Protein AF-A0A533S9A8-F1 (afdb_monomer_lite)

Structure (mmCIF, N/CA/C/O backbone):
data_AF-A0A533S9A8-F1
#
_entry.id   AF-A0A533S9A8-F1
#
loop_
_atom_site.group_PDB
_atom_site.id
_atom_site.type_symbol
_atom_site.label_atom_id
_atom_site.label_alt_id
_atom_site.label_comp_id
_atom_site.label_asym_id
_atom_site.label_entity_id
_atom_site.label_seq_id
_atom_site.pdbx_PDB_ins_code
_atom_site.Cartn_x
_atom_site.Cartn_y
_atom_site.Cartn_z
_atom_site.occupancy
_atom_site.B_iso_or_equiv
_atom_site.auth_seq_id
_atom_site.auth_comp_id
_atom_site.auth_asym_id
_atom_site.auth_atom_id
_atom_site.pdbx_PDB_model_num
ATOM 1 N N . MET A 1 1 ? 20.110 7.091 -26.929 1.00 74.81 1 MET A N 1
ATOM 2 C CA . MET A 1 1 ? 19.488 5.991 -26.160 1.00 74.81 1 MET A CA 1
ATOM 3 C C . MET A 1 1 ? 18.776 5.083 -27.144 1.00 74.81 1 MET A C 1
ATOM 5 O O . MET A 1 1 ? 17.937 5.588 -27.877 1.00 74.81 1 MET A O 1
ATOM 9 N N . GLY A 1 2 ? 19.147 3.804 -27.211 1.00 93.62 2 GLY A N 1
ATOM 10 C CA . GLY A 1 2 ? 18.453 2.825 -28.053 1.00 93.62 2 GLY A CA 1
ATOM 11 C C . GLY A 1 2 ? 17.169 2.295 -27.392 1.00 93.62 2 GLY A C 1
ATOM 12 O O . GLY A 1 2 ? 17.048 2.366 -26.160 1.00 93.62 2 GLY A O 1
ATOM 13 N N . PRO A 1 3 ? 16.203 1.780 -28.174 1.00 93.50 3 PRO A N 1
ATOM 14 C CA . PRO A 1 3 ? 14.928 1.250 -27.670 1.00 93.50 3 PRO A CA 1
ATOM 15 C C . PRO A 1 3 ? 15.102 0.127 -26.634 1.00 93.50 3 PRO A C 1
ATOM 17 O O . PRO A 1 3 ? 14.326 0.021 -25.685 1.00 93.50 3 PRO A O 1
ATOM 20 N N . GLU A 1 4 ? 16.170 -0.659 -26.738 1.00 94.00 4 GLU A N 1
ATOM 21 C CA . GLU A 1 4 ? 16.547 -1.702 -25.785 1.00 94.00 4 GLU A CA 1
ATOM 22 C C . GLU A 1 4 ? 16.864 -1.159 -24.383 1.00 94.00 4 GLU A C 1
ATOM 24 O O . GLU A 1 4 ? 16.633 -1.840 -23.384 1.00 94.00 4 GLU A O 1
ATOM 29 N N . THR A 1 5 ? 17.362 0.077 -24.287 1.00 93.06 5 THR A N 1
ATOM 30 C CA . THR A 1 5 ? 17.651 0.723 -22.997 1.00 93.06 5 THR A CA 1
ATOM 31 C C . THR A 1 5 ? 16.359 1.188 -22.330 1.00 93.06 5 THR A C 1
ATOM 33 O O . THR A 1 5 ? 16.183 1.022 -21.124 1.00 93.06 5 THR A O 1
ATOM 36 N N . LEU A 1 6 ? 15.426 1.716 -23.128 1.00 92.69 6 LEU A N 1
ATOM 37 C CA . LEU A 1 6 ? 14.115 2.159 -22.659 1.00 92.69 6 LEU A CA 1
ATOM 38 C C . LEU A 1 6 ? 13.299 0.986 -22.100 1.00 92.69 6 LEU A C 1
ATOM 40 O O . LEU A 1 6 ? 12.738 1.087 -21.011 1.00 92.69 6 LEU A O 1
ATOM 44 N N . LEU A 1 7 ? 13.300 -0.149 -22.804 1.00 94.25 7 LEU A N 1
ATOM 45 C CA . LEU A 1 7 ? 12.628 -1.376 -22.367 1.00 94.25 7 LEU A CA 1
ATOM 46 C C . LEU A 1 7 ? 13.154 -1.883 -21.018 1.00 94.25 7 LEU A C 1
ATOM 48 O O . LEU A 1 7 ? 12.366 -2.227 -20.140 1.00 94.25 7 LEU A O 1
ATOM 52 N N . LYS A 1 8 ? 14.477 -1.888 -20.824 1.00 94.69 8 LYS A N 1
ATOM 53 C CA . LYS A 1 8 ? 15.102 -2.314 -19.560 1.00 94.69 8 LYS A CA 1
ATOM 54 C C . LYS A 1 8 ? 14.748 -1.391 -18.393 1.00 94.69 8 LYS A C 1
ATOM 56 O O . LYS A 1 8 ? 14.472 -1.879 -17.296 1.00 94.69 8 LYS A O 1
ATOM 61 N N . LEU A 1 9 ? 14.725 -0.076 -18.623 1.00 95.12 9 LEU A N 1
ATOM 62 C CA . LEU A 1 9 ? 14.331 0.896 -17.600 1.00 95.12 9 LEU A CA 1
ATOM 63 C C . LEU A 1 9 ? 12.859 0.733 -17.214 1.00 95.12 9 LEU A C 1
ATOM 65 O O . LEU A 1 9 ? 12.552 0.633 -16.028 1.00 95.12 9 LEU A O 1
ATOM 69 N N . LEU A 1 10 ? 11.965 0.622 -18.199 1.00 93.75 10 LEU A N 1
ATOM 70 C CA . LEU A 1 10 ? 10.539 0.394 -17.953 1.00 93.75 10 LEU A CA 1
ATOM 71 C C . LEU A 1 10 ? 10.291 -0.920 -17.204 1.00 93.75 10 LEU A C 1
ATOM 73 O O . LEU A 1 10 ? 9.549 -0.928 -16.225 1.00 93.75 10 LEU A O 1
ATOM 77 N N . GLY A 1 11 ? 10.956 -2.008 -17.606 1.00 94.56 11 GLY A N 1
ATOM 78 C CA . GLY A 1 11 ? 10.859 -3.299 -16.921 1.00 94.56 11 GLY A CA 1
ATOM 79 C C . GLY A 1 11 ? 11.318 -3.226 -15.464 1.00 94.56 11 GLY A C 1
ATOM 80 O O . GLY A 1 11 ? 10.624 -3.710 -14.574 1.00 94.56 11 GLY A O 1
ATOM 81 N N . THR A 1 12 ? 12.441 -2.553 -15.202 1.00 94.75 12 THR A N 1
ATOM 82 C CA . THR A 1 12 ? 12.954 -2.354 -13.835 1.00 94.75 12 THR A CA 1
ATOM 83 C C . THR A 1 12 ? 11.967 -1.571 -12.970 1.00 94.75 12 THR A C 1
ATOM 85 O O . THR A 1 12 ? 11.673 -1.978 -11.848 1.00 94.75 12 THR A O 1
ATOM 88 N N . ILE A 1 13 ? 11.410 -0.475 -13.494 1.00 92.75 13 ILE A N 1
ATOM 89 C CA . ILE A 1 13 ? 10.413 0.335 -12.779 1.00 92.75 13 ILE A CA 1
ATOM 90 C C . ILE A 1 13 ? 9.164 -0.498 -12.476 1.00 92.75 13 ILE A C 1
ATOM 92 O O . ILE A 1 13 ? 8.652 -0.452 -11.359 1.00 92.75 13 ILE A O 1
ATOM 96 N N . PHE A 1 14 ? 8.696 -1.292 -13.440 1.00 90.00 14 PHE A N 1
ATOM 97 C CA . PHE A 1 14 ? 7.513 -2.130 -13.264 1.00 90.00 14 PHE A CA 1
ATOM 98 C C . PHE A 1 14 ? 7.716 -3.195 -12.180 1.00 90.00 14 PHE A C 1
ATOM 100 O O . PHE A 1 14 ? 6.845 -3.386 -11.335 1.00 90.00 14 PHE A O 1
ATOM 107 N N . ILE A 1 15 ? 8.886 -3.839 -12.152 1.00 92.31 15 ILE A N 1
ATOM 108 C CA . ILE A 1 15 ? 9.248 -4.816 -11.115 1.00 92.31 15 ILE A CA 1
ATOM 109 C C . ILE A 1 15 ? 9.263 -4.159 -9.733 1.00 92.31 15 ILE A C 1
ATOM 111 O O . ILE A 1 15 ? 8.703 -4.711 -8.789 1.00 92.31 15 ILE A O 1
ATOM 115 N N . LEU A 1 16 ? 9.861 -2.972 -9.607 1.00 90.62 16 LEU A N 1
ATOM 116 C CA . LEU A 1 16 ? 9.884 -2.243 -8.339 1.00 90.62 16 LEU A CA 1
ATOM 117 C C . LEU A 1 16 ? 8.468 -1.895 -7.871 1.00 90.62 16 LEU A C 1
ATOM 119 O O . LEU A 1 16 ? 8.123 -2.170 -6.724 1.00 90.62 16 LEU A O 1
ATOM 123 N N . LEU A 1 17 ? 7.625 -1.355 -8.756 1.00 86.06 17 LEU A N 1
ATOM 124 C CA . LEU A 1 17 ? 6.227 -1.049 -8.438 1.00 86.06 17 LEU A CA 1
ATOM 125 C C . LEU A 1 17 ? 5.446 -2.299 -8.018 1.00 86.06 17 LEU A C 1
ATOM 127 O O . LEU A 1 17 ? 4.655 -2.239 -7.079 1.00 86.06 17 LEU A O 1
ATOM 131 N N . PHE A 1 18 ? 5.695 -3.434 -8.669 1.00 86.06 18 PHE A N 1
ATOM 132 C CA . PHE A 1 18 ? 5.063 -4.704 -8.329 1.00 86.06 18 PHE A CA 1
ATOM 133 C C . PHE A 1 18 ? 5.492 -5.218 -6.947 1.00 86.06 18 PHE A C 1
ATOM 135 O O . PHE A 1 18 ? 4.649 -5.641 -6.157 1.00 86.06 18 PHE A O 1
ATOM 142 N N . LEU A 1 19 ? 6.781 -5.119 -6.611 1.00 89.94 19 LEU A N 1
ATOM 143 C CA . LEU A 1 19 ? 7.285 -5.471 -5.279 1.00 89.94 19 LEU A CA 1
ATOM 144 C C . LEU A 1 19 ? 6.674 -4.580 -4.189 1.00 89.94 19 LEU A C 1
ATOM 146 O O . LEU A 1 19 ? 6.227 -5.089 -3.161 1.00 89.94 19 LEU A O 1
ATOM 150 N N . PHE A 1 20 ? 6.593 -3.268 -4.429 1.00 85.19 20 PHE A N 1
ATOM 151 C CA . PHE A 1 20 ? 5.930 -2.331 -3.516 1.00 85.19 20 PHE A CA 1
ATOM 152 C C . PHE A 1 20 ? 4.442 -2.645 -3.341 1.00 85.19 20 PHE A C 1
ATOM 154 O O . PHE A 1 20 ? 3.925 -2.575 -2.226 1.00 85.19 20 PHE A O 1
ATOM 161 N N . TRP A 1 21 ? 3.757 -3.024 -4.420 1.00 83.38 21 TRP A N 1
ATOM 162 C CA . TRP A 1 21 ? 2.351 -3.411 -4.373 1.00 83.38 21 TRP A CA 1
ATOM 163 C C . TRP A 1 21 ? 2.123 -4.652 -3.502 1.00 83.38 21 TRP A C 1
ATOM 165 O O . TRP A 1 21 ? 1.250 -4.635 -2.635 1.00 83.38 21 TRP A O 1
ATOM 175 N N . ILE A 1 22 ? 2.954 -5.690 -3.654 1.00 86.75 22 ILE A N 1
ATOM 176 C CA . ILE A 1 22 ? 2.887 -6.881 -2.792 1.00 86.75 22 ILE A CA 1
ATOM 177 C C . ILE A 1 22 ? 3.161 -6.516 -1.331 1.00 86.75 22 ILE A C 1
ATOM 179 O O . ILE A 1 22 ? 2.426 -6.953 -0.446 1.00 86.75 22 ILE A O 1
ATOM 183 N N . PHE A 1 23 ? 4.178 -5.693 -1.065 1.00 87.44 23 PHE A N 1
ATOM 184 C CA . PHE A 1 23 ? 4.495 -5.261 0.296 1.00 87.44 23 PHE A CA 1
ATOM 185 C C . PHE A 1 23 ? 3.316 -4.534 0.960 1.00 87.44 23 PHE A C 1
ATOM 187 O O . PHE A 1 23 ? 2.990 -4.808 2.113 1.00 87.44 23 PHE A O 1
ATOM 194 N N . ALA A 1 24 ? 2.626 -3.667 0.217 1.00 83.12 24 ALA A N 1
ATOM 195 C CA . ALA A 1 24 ? 1.452 -2.953 0.709 1.00 83.12 24 ALA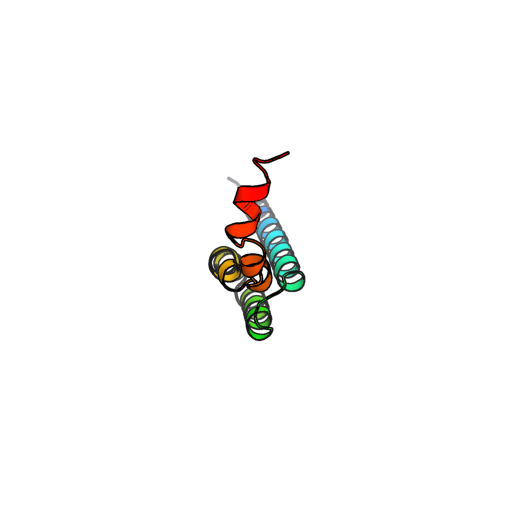 A CA 1
ATOM 196 C C . ALA A 1 24 ? 0.285 -3.895 1.049 1.00 83.12 24 ALA A C 1
ATOM 198 O O . ALA A 1 24 ? -0.388 -3.705 2.060 1.00 83.12 24 ALA A O 1
ATOM 199 N N . ILE A 1 25 ? 0.063 -4.935 0.237 1.00 83.62 25 ILE A N 1
ATOM 200 C CA . ILE A 1 25 ? -0.947 -5.962 0.527 1.00 83.62 25 ILE A CA 1
ATOM 201 C C . ILE A 1 25 ? -0.595 -6.708 1.812 1.00 83.62 25 ILE A C 1
ATOM 203 O O . ILE A 1 25 ? -1.468 -6.882 2.663 1.00 83.62 25 ILE A O 1
ATOM 207 N N . ILE A 1 26 ? 0.667 -7.119 1.973 1.00 87.88 26 ILE A N 1
ATOM 208 C CA . ILE A 1 26 ? 1.128 -7.788 3.194 1.00 87.88 26 ILE A CA 1
ATOM 209 C C . ILE A 1 26 ? 0.868 -6.888 4.405 1.00 87.88 26 ILE A C 1
ATOM 211 O O . ILE A 1 26 ? 0.251 -7.353 5.357 1.00 87.88 26 ILE A O 1
ATOM 215 N N . ASP A 1 27 ? 1.245 -5.609 4.345 1.00 84.50 27 ASP A N 1
ATOM 216 C CA . ASP A 1 27 ? 1.067 -4.667 5.457 1.00 84.50 27 ASP A CA 1
ATOM 217 C C . ASP A 1 27 ? -0.409 -4.450 5.830 1.00 84.50 27 ASP A C 1
ATOM 219 O O . ASP A 1 27 ? -0.753 -4.384 7.010 1.00 84.50 27 ASP A O 1
ATOM 223 N N . VAL A 1 28 ? -1.315 -4.394 4.848 1.00 85.38 28 VAL A N 1
ATOM 224 C CA . VAL A 1 28 ? -2.764 -4.306 5.106 1.00 85.38 28 VAL A CA 1
ATOM 225 C C . VAL A 1 28 ? -3.305 -5.597 5.716 1.00 85.38 28 VAL A C 1
ATOM 227 O O . VAL A 1 28 ? -4.132 -5.555 6.627 1.00 85.38 28 VAL A O 1
ATOM 230 N N . VAL A 1 29 ? -2.865 -6.759 5.235 1.00 84.31 29 VAL A N 1
ATOM 231 C CA . VAL A 1 29 ? -3.327 -8.054 5.753 1.00 84.31 29 VAL A CA 1
ATOM 232 C C . VAL A 1 29 ? -2.823 -8.293 7.177 1.00 84.31 29 VAL A C 1
ATOM 234 O O . VAL A 1 29 ? -3.587 -8.813 7.992 1.00 84.31 29 VAL A O 1
ATOM 237 N N . THR A 1 30 ? -1.598 -7.882 7.505 1.00 84.00 30 THR A N 1
ATOM 238 C CA . THR A 1 30 ? -1.009 -8.045 8.845 1.00 84.00 30 THR A CA 1
ATOM 239 C C . THR A 1 30 ? -1.402 -6.945 9.827 1.00 84.00 30 THR A C 1
ATOM 241 O O . THR A 1 30 ? -1.358 -7.180 11.030 1.00 84.00 30 THR A O 1
ATOM 244 N N . SER A 1 31 ? -1.812 -5.764 9.356 1.00 83.06 31 SER A N 1
ATOM 245 C CA . SER A 1 31 ? -2.240 -4.673 10.235 1.00 83.06 31 SER A CA 1
ATOM 246 C C . SER A 1 31 ? -3.607 -4.941 10.881 1.00 83.06 31 SER A C 1
ATOM 248 O O . SER A 1 31 ? -4.567 -5.377 10.2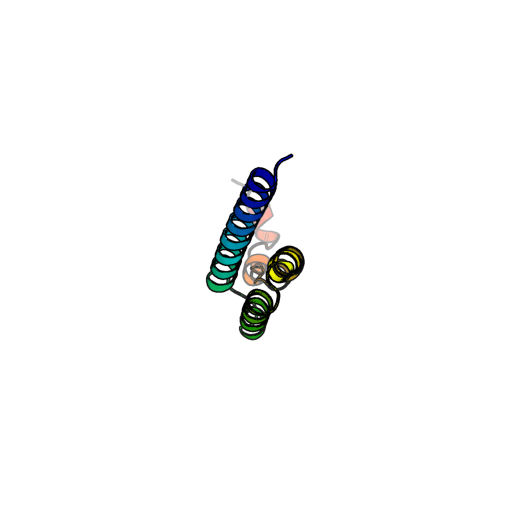26 1.00 83.06 31 SER A O 1
ATOM 250 N N . ASP A 1 32 ? -3.704 -4.578 12.161 1.00 78.62 32 ASP A N 1
ATOM 251 C CA . ASP A 1 32 ? -4.957 -4.485 12.905 1.00 78.62 32 ASP A CA 1
ATOM 252 C C . ASP A 1 32 ? -5.591 -3.102 12.706 1.00 78.62 32 ASP A C 1
ATOM 254 O O . ASP A 1 32 ? -5.040 -2.055 13.067 1.00 78.62 32 ASP A O 1
ATOM 258 N N . PHE A 1 33 ? -6.780 -3.097 12.108 1.00 80.75 33 PHE A N 1
ATOM 259 C CA . PHE A 1 33 ? -7.573 -1.892 11.889 1.00 80.75 33 PHE A CA 1
ATOM 260 C C . PHE A 1 33 ? -8.644 -1.771 12.969 1.00 80.75 33 PHE A C 1
ATOM 262 O O . PHE A 1 33 ? -9.193 -2.774 13.416 1.00 80.75 33 PHE A O 1
ATOM 269 N N . LYS A 1 34 ? -8.978 -0.529 13.351 1.00 74.81 34 LYS A N 1
ATOM 270 C CA . LYS A 1 34 ? -10.052 -0.242 14.323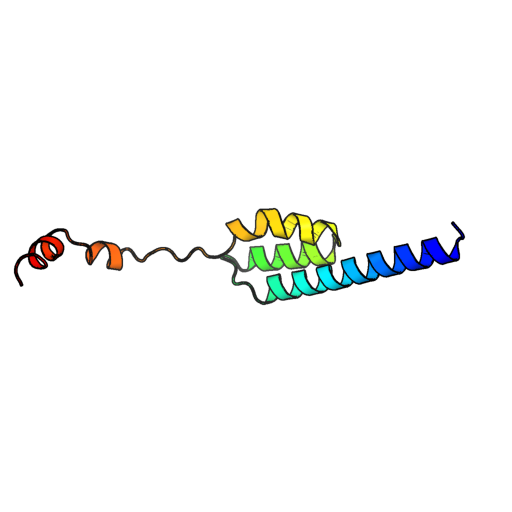 1.00 74.81 34 LYS A CA 1
ATOM 271 C C . LYS A 1 34 ? -11.390 -0.856 13.926 1.00 74.81 34 LYS A C 1
ATOM 273 O O . LYS A 1 34 ? -12.147 -1.287 14.784 1.00 74.81 34 LYS A O 1
ATOM 278 N N . GLU A 1 35 ? -11.661 -0.881 12.625 1.00 79.56 35 GLU A N 1
ATOM 279 C CA . GLU A 1 35 ? -12.859 -1.479 12.062 1.00 79.56 35 GLU A CA 1
ATOM 280 C C . GLU A 1 35 ? -12.491 -2.439 10.921 1.00 79.56 35 GLU A C 1
ATOM 282 O O . GLU A 1 35 ? -11.642 -2.100 10.085 1.00 79.56 35 GLU A O 1
ATOM 287 N N . PRO A 1 36 ? -13.157 -3.605 10.818 1.00 76.62 36 PRO A N 1
ATOM 288 C CA . PRO A 1 36 ? -12.978 -4.533 9.697 1.00 76.62 36 PRO A CA 1
ATOM 289 C C . PRO A 1 36 ? -13.320 -3.922 8.324 1.00 76.62 36 PRO A C 1
ATOM 291 O O . PRO A 1 36 ? -12.743 -4.302 7.300 1.00 76.62 36 PRO A O 1
ATOM 294 N N . SER A 1 37 ? -14.235 -2.948 8.298 1.00 80.19 37 SER A N 1
ATOM 295 C CA . SER A 1 37 ? -14.626 -2.163 7.116 1.00 80.19 37 SER A CA 1
ATOM 296 C C . SER A 1 37 ? -13.424 -1.442 6.491 1.00 80.19 37 SER A C 1
ATOM 298 O O . SER A 1 37 ? -13.195 -1.553 5.287 1.00 80.19 37 SER A O 1
ATOM 300 N N . ASN A 1 38 ? -12.591 -0.792 7.310 1.00 81.75 38 ASN A N 1
ATOM 301 C CA . ASN A 1 38 ? -11.409 -0.053 6.858 1.00 81.75 38 ASN A CA 1
ATOM 302 C C . ASN A 1 38 ? -10.383 -0.974 6.193 1.00 81.75 38 ASN A C 1
ATOM 304 O O . ASN A 1 38 ? -9.846 -0.642 5.139 1.00 81.75 38 ASN A O 1
ATOM 308 N N . LYS A 1 39 ? -10.163 -2.165 6.760 1.00 82.19 39 LYS A N 1
ATOM 309 C CA . LYS A 1 39 ? -9.275 -3.177 6.169 1.00 82.19 39 LYS A CA 1
ATOM 310 C C . LYS A 1 39 ? -9.750 -3.589 4.775 1.00 82.19 39 LYS A C 1
ATOM 312 O O . LYS A 1 39 ? -8.955 -3.657 3.842 1.00 82.19 39 LYS A O 1
ATOM 317 N N . THR A 1 40 ? -11.058 -3.792 4.621 1.00 85.00 40 THR A N 1
ATOM 318 C CA . THR A 1 40 ? -11.670 -4.159 3.337 1.00 85.00 40 THR A CA 1
ATOM 319 C C . THR A 1 40 ? -11.502 -3.048 2.298 1.00 85.00 40 THR A C 1
ATOM 321 O O . THR A 1 40 ? -11.096 -3.325 1.172 1.00 85.00 40 THR A O 1
ATOM 324 N N . ILE A 1 41 ? -11.730 -1.785 2.678 1.00 86.69 41 ILE A N 1
ATOM 325 C CA . ILE A 1 41 ? -11.546 -0.623 1.791 1.00 86.69 41 ILE A CA 1
ATOM 326 C C . ILE A 1 41 ? -10.095 -0.531 1.303 1.00 86.69 41 ILE A C 1
ATOM 328 O O . ILE A 1 41 ? -9.868 -0.329 0.110 1.00 86.69 41 ILE A O 1
ATOM 332 N N . TRP A 1 42 ? -9.111 -0.733 2.185 1.00 86.56 42 TRP A N 1
ATOM 333 C CA . TRP A 1 42 ? -7.696 -0.696 1.802 1.00 86.56 42 TRP A CA 1
ATOM 334 C C . TRP A 1 42 ? -7.306 -1.806 0.827 1.00 86.56 42 TRP A C 1
ATOM 336 O O . TRP A 1 42 ? -6.579 -1.541 -0.129 1.00 86.56 42 TRP A O 1
ATOM 346 N N . ILE A 1 43 ? -7.833 -3.019 1.009 1.00 84.31 43 ILE A N 1
ATOM 347 C CA . ILE A 1 43 ? -7.624 -4.128 0.065 1.00 84.31 43 ILE A CA 1
ATOM 348 C C . ILE A 1 43 ? -8.243 -3.796 -1.300 1.00 84.31 43 ILE A C 1
ATOM 350 O O . ILE A 1 43 ? -7.588 -3.967 -2.327 1.00 84.31 43 ILE A O 1
ATOM 354 N N . VAL A 1 44 ? -9.472 -3.269 -1.328 1.00 85.62 44 VAL A N 1
ATOM 355 C CA . VAL A 1 44 ? -10.149 -2.871 -2.574 1.00 85.62 44 VAL A CA 1
ATOM 356 C C . VAL A 1 44 ? -9.366 -1.766 -3.292 1.00 85.62 44 VAL A C 1
ATOM 358 O O . VAL A 1 44 ? -9.109 -1.880 -4.488 1.00 85.62 44 VAL A O 1
ATOM 361 N N . LEU A 1 45 ? -8.910 -0.733 -2.578 1.00 85.62 45 LEU A N 1
ATOM 362 C CA . LEU A 1 45 ? -8.091 0.336 -3.161 1.00 85.62 45 LEU A CA 1
ATOM 363 C C . LEU A 1 45 ? -6.754 -0.183 -3.707 1.00 85.62 45 LEU A C 1
ATOM 365 O O . LEU A 1 45 ? -6.327 0.248 -4.775 1.00 85.62 45 LEU A O 1
ATOM 369 N N . LEU A 1 46 ? -6.102 -1.127 -3.024 1.00 83.69 46 LEU A N 1
ATOM 370 C CA . LEU A 1 46 ? -4.862 -1.734 -3.514 1.00 83.69 46 LEU A CA 1
A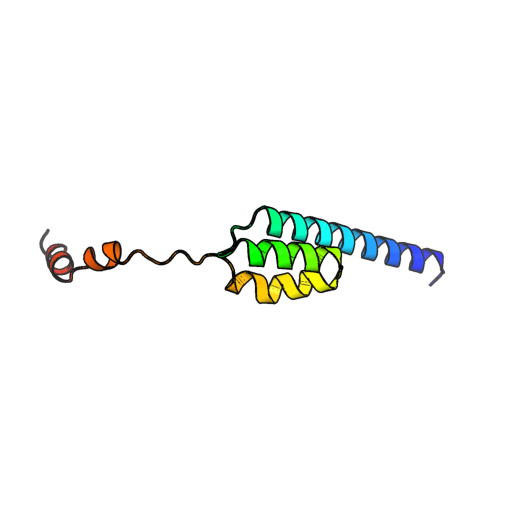TOM 371 C C . LEU A 1 46 ? -5.073 -2.567 -4.784 1.00 83.69 46 LEU A C 1
ATOM 373 O O . LEU A 1 46 ? -4.198 -2.563 -5.647 1.00 83.69 46 LEU A O 1
ATOM 377 N N . ILE A 1 47 ? -6.210 -3.253 -4.923 1.00 82.25 47 ILE A N 1
ATOM 378 C CA . ILE A 1 47 ? -6.520 -4.081 -6.100 1.00 82.25 47 ILE A CA 1
ATOM 379 C C . ILE A 1 47 ? -6.942 -3.224 -7.299 1.00 82.25 47 ILE A C 1
ATOM 381 O O . ILE A 1 47 ? -6.491 -3.474 -8.414 1.00 82.25 47 ILE A O 1
ATOM 385 N N . PHE A 1 48 ? -7.795 -2.219 -7.087 1.00 81.62 48 PHE A N 1
ATOM 386 C CA . PHE A 1 48 ? -8.373 -1.431 -8.182 1.00 81.62 48 PHE A CA 1
ATOM 387 C C . PHE A 1 48 ? -7.532 -0.216 -8.582 1.00 81.62 48 PHE A C 1
ATOM 389 O O . PHE A 1 48 ? -7.666 0.260 -9.708 1.00 81.62 48 PHE A O 1
ATOM 396 N N . LEU A 1 49 ? -6.663 0.282 -7.697 1.00 83.19 49 LEU A N 1
ATOM 397 C CA . LEU A 1 49 ? -5.832 1.464 -7.936 1.00 83.19 49 LEU A CA 1
ATOM 398 C C . LEU A 1 49 ? -4.309 1.212 -7.782 1.00 83.19 49 LEU A C 1
ATOM 400 O O . LEU A 1 49 ? -3.623 2.067 -7.225 1.00 83.19 49 LEU A O 1
ATOM 404 N N . PRO A 1 50 ? -3.680 0.122 -8.261 1.00 71.81 50 PRO A N 1
ATOM 405 C CA . PRO A 1 50 ? -2.217 0.104 -8.341 1.00 71.81 50 PRO A CA 1
ATOM 406 C C . PRO A 1 50 ? -1.733 1.162 -9.357 1.00 71.81 50 PRO A C 1
ATOM 408 O O . PRO A 1 50 ? -2.297 1.243 -10.449 1.00 71.81 50 PRO A O 1
ATOM 411 N N . PRO A 1 51 ? -0.708 1.993 -9.067 1.00 67.25 51 PRO A N 1
ATOM 412 C CA . PRO A 1 51 ? 0.100 2.109 -7.843 1.00 67.25 51 PRO A CA 1
ATOM 413 C C . PRO A 1 51 ? -0.410 3.164 -6.832 1.00 67.25 51 PRO A C 1
ATOM 415 O O . PRO A 1 51 ? 0.150 3.301 -5.744 1.00 67.25 51 PRO A O 1
ATOM 418 N N . LEU A 1 52 ? -1.461 3.917 -7.172 1.00 72.25 52 LEU A N 1
ATOM 419 C CA . LEU A 1 52 ? -2.051 4.981 -6.343 1.00 72.25 52 LEU A CA 1
ATOM 420 C C . LEU A 1 52 ? -2.521 4.496 -4.960 1.00 72.25 52 LEU A C 1
ATOM 422 O O . LEU A 1 52 ? -2.460 5.254 -3.993 1.00 72.25 52 LEU A O 1
ATOM 426 N N . GLY A 1 53 ? -2.934 3.233 -4.848 1.00 69.00 53 GLY A N 1
ATOM 427 C CA . GLY A 1 53 ? -3.357 2.592 -3.607 1.00 69.00 53 GLY A CA 1
ATOM 428 C C . GLY A 1 53 ? -2.271 2.618 -2.532 1.00 69.00 53 GLY A C 1
ATOM 429 O O . GLY A 1 53 ? -2.592 2.841 -1.370 1.00 69.00 53 GLY A O 1
ATOM 430 N N . TYR A 1 54 ? -0.990 2.505 -2.908 1.00 71.19 54 TYR A N 1
ATOM 431 C CA . TYR A 1 54 ? 0.131 2.624 -1.966 1.00 71.19 54 TYR A CA 1
ATOM 432 C C . TYR A 1 54 ? 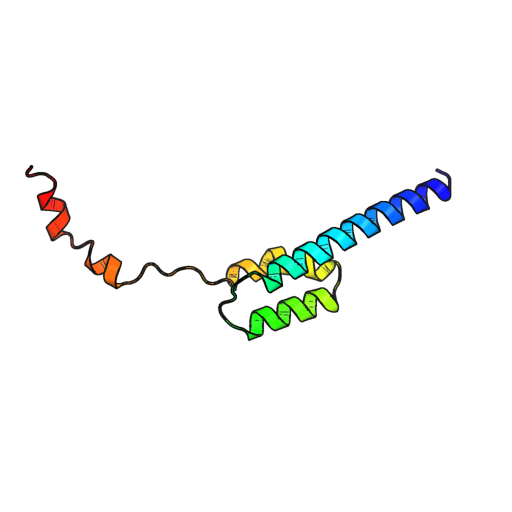0.287 4.050 -1.425 1.00 71.19 54 TYR A C 1
ATOM 434 O O . TYR A 1 54 ? 0.466 4.249 -0.224 1.00 71.19 54 TYR A O 1
ATOM 442 N N . ILE A 1 55 ? 0.184 5.053 -2.303 1.00 76.88 55 ILE A N 1
ATOM 443 C CA . ILE A 1 55 ? 0.293 6.462 -1.909 1.00 76.88 55 ILE A CA 1
ATOM 444 C C . ILE A 1 55 ? -0.841 6.796 -0.937 1.00 76.88 55 ILE A C 1
ATOM 446 O O . ILE A 1 55 ? -0.589 7.278 0.162 1.00 76.88 55 ILE A O 1
ATOM 450 N N . LEU A 1 56 ? -2.082 6.462 -1.297 1.00 75.38 56 LEU A N 1
ATOM 451 C CA . LEU A 1 56 ? -3.249 6.673 -0.437 1.00 75.38 56 LEU A CA 1
ATOM 452 C C . LEU A 1 56 ? -3.090 5.959 0.913 1.00 75.38 56 LEU A C 1
ATOM 454 O O . LEU A 1 56 ? -3.351 6.565 1.956 1.00 75.38 56 LEU A O 1
ATOM 458 N N . TYR A 1 57 ? -2.601 4.714 0.895 1.00 71.25 57 TYR A N 1
ATOM 459 C CA . TYR A 1 57 ? -2.351 3.918 2.095 1.00 71.25 57 TYR A CA 1
ATOM 460 C C . TYR A 1 57 ? -1.386 4.616 3.051 1.00 71.25 57 TYR A C 1
ATOM 462 O O . TYR A 1 57 ? -1.703 4.803 4.227 1.00 71.25 57 TYR A O 1
ATOM 470 N N . SER A 1 58 ? -0.248 5.085 2.537 1.00 70.38 58 SER A N 1
ATOM 471 C CA . SER A 1 58 ? 0.789 5.704 3.363 1.00 70.38 58 SER A CA 1
ATOM 472 C C . SER A 1 58 ? 0.320 6.979 4.075 1.00 70.38 58 SER A C 1
ATOM 474 O O . SER A 1 58 ? 0.817 7.277 5.162 1.00 70.38 58 SER A O 1
ATOM 476 N N . PHE A 1 59 ? -0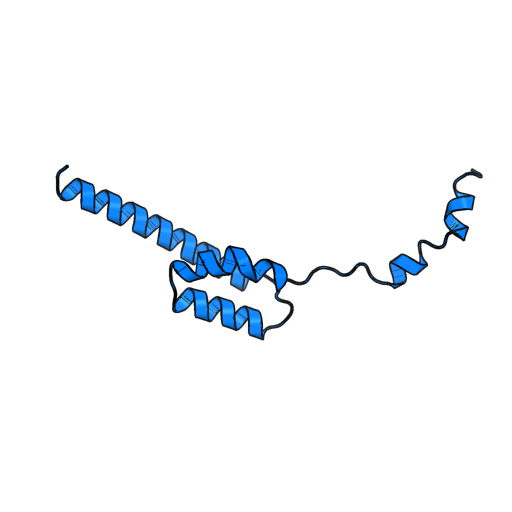.626 7.730 3.500 1.00 77.69 59 PHE A N 1
ATOM 477 C CA . PHE A 1 59 ? -1.135 8.965 4.106 1.00 77.69 59 PHE A CA 1
ATOM 478 C C . PHE A 1 59 ? -2.292 8.732 5.082 1.00 77.69 59 PHE A C 1
ATOM 480 O O . PHE A 1 59 ? -2.340 9.366 6.135 1.00 77.69 59 PHE A O 1
ATOM 487 N N . MET A 1 60 ? -3.236 7.850 4.749 1.00 78.31 60 MET A N 1
ATOM 488 C CA . MET A 1 60 ? -4.513 7.774 5.471 1.00 78.31 60 MET A CA 1
ATOM 489 C C . MET A 1 60 ? -4.659 6.547 6.368 1.00 78.31 60 MET A C 1
ATOM 491 O O . MET A 1 60 ? -5.383 6.620 7.359 1.00 78.31 60 MET A O 1
ATOM 495 N N . ALA A 1 61 ? -3.967 5.438 6.099 1.00 68.56 61 ALA A N 1
ATOM 496 C CA . ALA A 1 61 ? -4.166 4.220 6.883 1.00 68.56 61 ALA A CA 1
ATOM 497 C C . ALA A 1 61 ? -3.747 4.394 8.351 1.00 68.56 61 ALA A C 1
ATOM 499 O O . ALA A 1 61 ? -4.389 3.853 9.249 1.00 68.56 61 ALA A O 1
ATOM 500 N N . ASN A 1 62 ? -2.722 5.210 8.621 1.00 69.94 62 ASN A N 1
ATOM 501 C CA . ASN A 1 62 ? -2.171 5.408 9.966 1.00 69.94 62 ASN A CA 1
ATOM 502 C C . ASN A 1 62 ? -3.156 6.025 10.973 1.00 69.94 62 ASN A C 1
ATOM 504 O O . ASN A 1 62 ? -3.083 5.714 12.160 1.00 69.94 62 ASN A O 1
ATOM 508 N N . SER A 1 63 ? -4.100 6.866 10.540 1.00 74.12 63 SER A N 1
ATOM 509 C CA . SER A 1 63 ? -5.119 7.431 11.443 1.00 74.12 63 SER A CA 1
ATOM 510 C C . SER A 1 63 ? -6.201 6.404 11.820 1.00 74.12 63 SER A C 1
ATOM 512 O O . SER A 1 63 ? -6.824 6.495 12.887 1.00 74.12 63 SER A O 1
ATOM 514 N N . GLN A 1 64 ? -6.378 5.387 10.976 1.00 71.81 64 GLN A N 1
ATOM 515 C CA . GLN A 1 64 ? -7.385 4.333 11.102 1.00 71.81 64 GLN A CA 1
ATOM 516 C C . GLN A 1 64 ? -6.884 3.091 11.860 1.00 71.81 64 GLN A C 1
ATOM 518 O O . GLN A 1 64 ? -7.692 2.235 12.232 1.00 71.81 64 GLN A O 1
ATOM 523 N N . LYS A 1 65 ? -5.578 3.001 12.141 1.00 71.75 65 LYS A N 1
ATOM 524 C CA . LYS A 1 65 ? -4.995 1.956 12.999 1.00 71.75 65 LYS A CA 1
ATOM 525 C C . LYS A 1 65 ? -5.357 2.192 14.465 1.00 71.75 65 LYS A C 1
ATOM 527 O O . LYS A 1 65 ? -5.571 3.333 14.895 1.00 71.75 65 LYS A O 1
ATOM 532 N N . VAL A 1 66 ? -5.463 1.109 15.235 1.00 67.69 66 VAL A N 1
ATOM 533 C CA . VAL A 1 66 ? -5.749 1.168 16.676 1.00 67.69 66 VAL A CA 1
ATOM 534 C C . VAL A 1 66 ? -4.603 1.912 17.367 1.00 67.69 66 VAL A C 1
ATOM 536 O O . VAL A 1 66 ? -3.461 1.466 17.352 1.00 67.69 66 VAL A O 1
ATOM 539 N N . LYS A 1 67 ? -4.901 3.067 17.971 1.00 66.31 67 LYS A N 1
ATOM 540 C CA . LYS A 1 67 ? -4.008 3.683 18.957 1.00 66.31 67 LYS A CA 1
ATOM 541 C C . LYS A 1 67 ? -4.340 3.027 20.279 1.00 66.31 67 LYS A C 1
ATOM 543 O O . LYS A 1 67 ? -5.496 3.111 20.673 1.00 66.31 67 LYS A O 1
ATOM 548 N N . ILE A 1 68 ? -3.366 2.402 20.932 1.00 68.25 68 ILE A N 1
ATOM 549 C CA . ILE A 1 68 ? -3.526 1.886 22.293 1.00 68.25 68 ILE A CA 1
ATOM 550 C C . ILE A 1 68 ? -3.918 3.079 23.182 1.00 68.25 68 ILE A C 1
ATOM 552 O O . ILE A 1 68 ? -3.093 3.981 23.361 1.00 68.25 68 ILE A O 1
ATOM 556 N N . PRO A 1 69 ? -5.158 3.157 23.697 1.00 63.31 69 PRO A N 1
ATOM 557 C CA . PRO A 1 69 ? -5.506 4.143 24.705 1.00 63.31 69 PRO A CA 1
ATOM 558 C C . PRO A 1 69 ? -4.843 3.688 26.003 1.00 63.31 69 PRO A C 1
ATOM 560 O O . PRO A 1 69 ? -4.994 2.527 26.387 1.00 63.31 69 PRO A O 1
ATOM 563 N N . ILE A 1 70 ? -4.092 4.567 26.671 1.00 72.38 70 ILE A N 1
ATOM 564 C CA . ILE A 1 70 ? -3.650 4.288 28.041 1.00 72.38 70 ILE A CA 1
ATOM 565 C C . ILE A 1 70 ? -4.922 4.038 28.863 1.00 72.38 70 ILE A C 1
ATOM 567 O O . ILE A 1 70 ? -5.780 4.924 28.885 1.00 72.38 70 ILE A O 1
ATOM 571 N N . PRO A 1 71 ? -5.093 2.856 29.481 1.00 72.94 71 PRO A N 1
ATOM 572 C CA . PRO A 1 71 ? -6.310 2.564 30.217 1.00 72.94 71 PRO A CA 1
ATOM 573 C C . PRO A 1 71 ? -6.486 3.554 31.372 1.00 72.94 71 PRO A C 1
ATOM 575 O O . PRO A 1 71 ? -5.544 3.841 32.108 1.00 72.94 71 PRO A O 1
ATOM 578 N N . ASP A 1 72 ? -7.696 4.062 31.547 1.00 69.69 72 ASP A N 1
ATOM 579 C CA . ASP A 1 72 ? -8.104 4.961 32.632 1.00 69.69 72 ASP A CA 1
ATOM 580 C C . ASP A 1 72 ? -7.777 4.415 34.035 1.00 69.69 72 ASP A C 1
ATOM 582 O O . ASP A 1 72 ? -7.342 5.168 34.904 1.00 69.69 72 ASP A O 1
ATOM 586 N N . HIS A 1 73 ? -7.846 3.096 34.242 1.00 69.00 73 HIS A N 1
ATOM 587 C CA . HIS A 1 73 ? -7.381 2.434 35.472 1.00 69.00 73 HIS A CA 1
ATOM 588 C C . HIS A 1 73 ? -5.883 2.607 35.768 1.00 69.00 73 HIS A C 1
ATOM 590 O O . HIS A 1 73 ? -5.463 2.454 36.914 1.00 69.00 73 HIS A O 1
ATOM 596 N N . VAL A 1 74 ? -5.071 2.967 34.771 1.00 71.75 74 VAL A N 1
ATOM 597 C CA . VAL A 1 74 ? -3.664 3.350 34.962 1.00 71.75 74 VAL A CA 1
ATOM 598 C C . VAL A 1 74 ? -3.552 4.812 35.410 1.00 71.75 74 VAL A C 1
ATOM 600 O O . VAL A 1 74 ? -2.650 5.139 36.177 1.00 71.75 74 VAL A O 1
ATOM 603 N N . LEU A 1 75 ? -4.498 5.682 35.032 1.00 68.38 75 LEU A N 1
ATOM 604 C CA . LEU A 1 75 ? -4.553 7.070 35.512 1.00 68.38 75 LEU A CA 1
ATOM 605 C C . LEU A 1 75 ? -4.935 7.137 36.997 1.00 68.38 75 LEU A C 1
ATOM 607 O O . LEU A 1 75 ? -4.391 7.959 37.727 1.00 68.38 75 LEU A O 1
ATOM 611 N N . TYR A 1 76 ? -5.775 6.211 37.472 1.00 63.12 76 TYR A N 1
ATOM 612 C CA . TYR A 1 76 ? -6.075 6.068 38.902 1.00 63.12 76 TYR A CA 1
ATOM 613 C C . TYR A 1 76 ? -4.933 5.454 39.718 1.00 63.12 76 TYR A C 1
ATOM 615 O O . TYR A 1 76 ? -4.996 5.520 40.939 1.00 63.12 76 TYR A O 1
ATOM 623 N N . ARG A 1 77 ? -3.909 4.855 39.090 1.00 63.03 77 ARG A N 1
ATOM 624 C CA . ARG A 1 77 ? -2.688 4.406 39.787 1.00 63.03 77 ARG A CA 1
ATOM 625 C C . ARG A 1 77 ? -1.683 5.548 39.961 1.00 63.03 77 ARG A C 1
ATOM 627 O O . ARG A 1 77 ? -0.857 5.502 40.856 1.00 63.03 77 ARG A O 1
ATOM 634 N N . ALA A 1 78 ? -1.781 6.602 39.154 1.00 63.72 78 ALA A N 1
ATOM 635 C CA . ALA A 1 78 ? -1.007 7.825 39.337 1.00 63.72 78 ALA A CA 1
ATOM 636 C C . ALA A 1 78 ? -1.718 8.796 40.300 1.00 63.72 78 ALA A C 1
ATOM 638 O O . ALA A 1 78 ? -1.822 9.991 40.013 1.00 63.72 78 ALA A O 1
ATOM 639 N N . GLN A 1 79 ? -2.245 8.293 41.425 1.00 58.88 79 GLN A N 1
ATOM 640 C CA . GLN A 1 79 ? -2.784 9.177 42.459 1.00 58.88 79 GLN A CA 1
ATOM 641 C C . GLN A 1 79 ? -1.633 10.000 43.055 1.00 58.88 79 GLN A C 1
ATOM 643 O O . GLN A 1 79 ? -0.580 9.431 43.351 1.00 58.88 79 GLN A O 1
ATOM 648 N N . PRO A 1 80 ? -1.804 11.321 43.252 1.00 60.09 80 PRO A N 1
ATOM 649 C CA . PRO A 1 80 ? -0.780 12.177 43.853 1.00 60.09 80 PRO A CA 1
ATOM 650 C C . PRO A 1 80 ? -0.290 11.672 45.217 1.00 60.09 80 PRO A C 1
ATOM 652 O O . PRO A 1 80 ? 0.861 11.904 45.561 1.00 60.09 80 PRO A O 1
ATOM 655 N N . GLU A 1 81 ? -1.140 10.943 45.947 1.00 63.50 81 GLU A N 1
ATOM 656 C CA . GLU A 1 81 ? -0.853 10.393 47.276 1.00 63.50 81 GLU A CA 1
ATOM 657 C C . GLU A 1 81 ? 0.358 9.444 47.292 1.00 63.50 81 GLU A C 1
ATOM 659 O O . GLU A 1 81 ? 1.114 9.426 48.259 1.00 63.50 81 GLU A O 1
ATOM 664 N N . GLU A 1 82 ? 0.602 8.690 46.214 1.00 63.59 82 GLU A N 1
ATOM 665 C CA . GLU A 1 82 ? 1.721 7.743 46.184 1.00 63.59 82 GLU A CA 1
ATOM 666 C C . GLU A 1 82 ? 3.046 8.418 45.798 1.00 63.59 82 GLU A C 1
ATOM 668 O O . GLU A 1 82 ? 4.103 7.906 46.158 1.00 63.59 82 GLU A O 1
ATOM 673 N N . ARG A 1 83 ? 3.019 9.586 45.129 1.00 61.66 83 ARG A N 1
ATOM 674 C CA . ARG A 1 83 ? 4.238 10.337 44.770 1.00 61.66 83 ARG A CA 1
ATOM 675 C C . ARG A 1 83 ? 4.967 10.911 45.983 1.00 61.66 83 ARG A C 1
ATOM 677 O O . ARG A 1 83 ? 6.191 10.874 45.982 1.00 61.66 83 ARG A O 1
ATOM 684 N N . ASP A 1 84 ? 4.245 11.344 47.010 1.00 64.12 84 ASP A N 1
ATOM 685 C CA . ASP A 1 84 ? 4.843 11.944 48.213 1.00 64.12 84 ASP A CA 1
ATOM 686 C C . ASP A 1 84 ? 5.502 10.898 49.140 1.00 64.12 84 ASP A C 1
ATOM 688 O O . ASP A 1 84 ? 6.242 11.248 50.055 1.00 64.12 84 ASP A O 1
ATOM 692 N N . ASN A 1 85 ? 5.276 9.600 48.896 1.00 60.81 85 ASN A N 1
ATOM 693 C CA . ASN A 1 85 ? 5.844 8.500 49.685 1.00 60.81 85 ASN A CA 1
ATOM 694 C C . ASN A 1 85 ? 7.196 7.983 49.143 1.00 60.81 85 ASN A C 1
ATOM 696 O O . ASN A 1 85 ? 7.901 7.249 49.836 1.00 60.81 85 ASN A O 1
ATOM 700 N N . TRP A 1 86 ? 7.585 8.354 47.916 1.00 59.22 86 TRP A N 1
ATOM 701 C CA . TRP A 1 86 ? 8.895 7.986 47.348 1.00 59.22 86 TRP A CA 1
ATOM 702 C C . TRP A 1 86 ? 10.049 8.820 47.915 1.00 59.22 86 TRP A C 1
ATOM 704 O O . TRP A 1 86 ? 11.192 8.381 47.843 1.00 59.22 86 TRP A O 1
ATOM 714 N N . ASP A 1 87 ? 9.747 9.964 48.531 1.00 60.62 87 ASP A N 1
ATOM 715 C CA . ASP A 1 87 ? 10.731 10.862 49.146 1.00 60.62 87 ASP A CA 1
ATOM 716 C C . ASP A 1 87 ? 11.004 10.539 50.633 1.00 60.62 87 ASP A C 1
ATOM 718 O O . ASP A 1 87 ? 11.758 11.251 51.297 1.00 60.62 87 ASP A O 1
ATOM 722 N N . ILE A 1 88 ? 10.403 9.465 51.175 1.00 57.94 88 ILE A N 1
ATOM 723 C CA . ILE A 1 88 ? 10.491 9.085 52.603 1.00 57.94 88 ILE A CA 1
ATOM 724 C C . ILE A 1 88 ? 11.149 7.701 52.823 1.00 57.94 88 ILE A C 1
ATOM 726 O O . ILE A 1 88 ? 10.963 7.069 53.864 1.00 57.94 88 ILE A O 1
ATOM 730 N N . LYS A 1 89 ? 11.953 7.201 51.879 1.00 51.12 89 LYS A N 1
ATOM 731 C CA . LYS A 1 89 ? 12.811 6.016 52.084 1.00 51.12 89 LYS A CA 1
ATOM 732 C C . LYS A 1 89 ? 14.225 6.251 51.588 1.00 51.12 89 LYS A C 1
ATOM 734 O O . LYS A 1 89 ? 15.142 5.748 52.273 1.00 51.12 89 LYS A O 1
#

Secondary structure (DSSP, 8-state):
--HHHHHHHHHHHHHHHHHHHHHHHHHHHHSPBSSHHHHHHHHHHHHHSTTHHHHHHHHHHHHHBPP-PPPHHHHTTS-HHHHTTGGG-

pLDDT: mean 77.9, std 11.01, range [51.12, 95.12]

Sequence (89 aa):
MGPETLLKLLGTIFILLFLFWIFAIIDVVTSDFKEPSNKTIWIVLLIFLPPLGYILYSFMANSQKVKIPIPDHVLYRAQPEERDNWDIK

Foldseek 3Di:
DDPVVVVVVVVVVVVVLVVLLVVQLVCLVPADFPDPVLSVVLNVCSVPPPPVSSVCCVPPVVVRGDDPDPDVVVVVVVDVVVVVVVVVD

Radius of gyration: 23.55 Å; chains: 1; bounding box: 34×20×81 Å